Protein AF-A0A7Y3GBX3-F1 (afdb_monomer_lite)

pLDDT: mean 90.62, std 5.35, range [63.09, 97.25]

Radius of gyration: 18.31 Å; chains: 1; bounding box: 42×23×51 Å

Secondary structure (DSSP, 8-state):
-HHHHHHHHHHHHHHHHHHHHHHHHHHHHHHHHHHHHHH-HHHHHHTT-----SS--HHHHHHHHHHHTTGGGG-S-HHHHHHHHHHHHHHHHHHHHHHHHHHHHHHHHHHHHH-

Structure (mmCIF, N/CA/C/O backbone):
data_AF-A0A7Y3GBX3-F1
#
_entry.id   AF-A0A7Y3GBX3-F1
#
loop_
_atom_site.group_PDB
_atom_site.id
_atom_site.type_symbol
_atom_site.label_atom_id
_atom_site.label_alt_id
_atom_site.label_comp_id
_atom_site.label_asym_id
_atom_site.label_entity_id
_atom_site.label_seq_id
_atom_site.pdbx_PDB_ins_code
_atom_site.Cartn_x
_atom_site.Cartn_y
_atom_site.Cartn_z
_atom_site.occupancy
_atom_site.B_iso_or_equiv
_atom_site.auth_seq_id
_atom_site.auth_comp_id
_atom_site.auth_asym_id
_atom_site.auth_atom_id
_atom_site.pdbx_PDB_model_num
ATOM 1 N N . MET A 1 1 ? 23.553 -0.080 -30.203 1.00 63.09 1 MET A N 1
ATOM 2 C CA . MET A 1 1 ? 23.327 1.362 -29.953 1.00 63.09 1 MET A CA 1
ATOM 3 C C . MET A 1 1 ? 21.857 1.784 -29.966 1.00 63.09 1 MET A C 1
ATOM 5 O O . MET A 1 1 ? 21.395 2.200 -28.916 1.00 63.09 1 MET A O 1
ATOM 9 N N . GLU A 1 2 ? 21.081 1.719 -31.060 1.00 78.56 2 GLU A N 1
ATOM 10 C CA . GLU A 1 2 ? 19.681 2.225 -31.026 1.00 78.56 2 GLU A CA 1
ATOM 11 C C . GLU A 1 2 ? 18.761 1.436 -30.073 1.00 78.56 2 GLU A C 1
ATOM 13 O O . GLU A 1 2 ? 18.024 2.031 -29.287 1.00 78.56 2 GLU A O 1
ATOM 18 N N . ALA A 1 3 ? 18.860 0.102 -30.072 1.00 78.69 3 ALA A N 1
ATOM 19 C CA . ALA A 1 3 ? 18.052 -0.760 -29.204 1.00 78.69 3 ALA A CA 1
ATOM 20 C C . ALA A 1 3 ? 18.372 -0.583 -27.706 1.00 78.69 3 ALA A C 1
ATOM 22 O O . ALA A 1 3 ? 17.469 -0.570 -26.872 1.00 78.69 3 ALA A O 1
ATOM 23 N N . GLU A 1 4 ? 19.646 -0.392 -27.357 1.00 81.06 4 GLU A N 1
ATOM 24 C CA . GLU A 1 4 ? 20.087 -0.179 -25.970 1.00 81.06 4 GLU A CA 1
ATOM 25 C C . GLU A 1 4 ? 19.558 1.148 -25.415 1.00 81.06 4 GLU A C 1
ATOM 27 O O . GLU A 1 4 ? 19.034 1.183 -24.302 1.00 81.06 4 GLU A O 1
ATOM 32 N N . HIS A 1 5 ? 19.617 2.228 -26.205 1.00 83.81 5 HIS A N 1
ATOM 33 C CA . HIS A 1 5 ? 19.048 3.520 -25.812 1.00 83.81 5 HIS A CA 1
ATOM 34 C C . HIS A 1 5 ? 17.524 3.450 -25.653 1.00 83.81 5 HIS A C 1
ATOM 36 O O . HIS A 1 5 ? 16.983 4.025 -24.708 1.00 83.81 5 HIS A O 1
ATOM 42 N N . ALA A 1 6 ? 16.830 2.719 -26.530 1.00 85.12 6 ALA A N 1
ATOM 43 C CA . ALA A 1 6 ? 15.386 2.525 -26.426 1.00 85.12 6 ALA A CA 1
ATOM 44 C C . ALA A 1 6 ? 14.995 1.761 -25.148 1.00 85.12 6 ALA A C 1
ATOM 46 O O . ALA A 1 6 ? 14.063 2.164 -24.449 1.00 85.12 6 ALA A O 1
ATOM 47 N N . ILE A 1 7 ? 15.731 0.702 -24.795 1.00 85.06 7 ILE A N 1
ATOM 48 C CA . ILE A 1 7 ? 15.493 -0.063 -23.561 1.00 85.06 7 ILE A CA 1
ATOM 49 C C . ILE A 1 7 ? 15.821 0.772 -22.325 1.00 85.06 7 ILE A C 1
ATOM 51 O O . ILE A 1 7 ? 15.047 0.760 -21.368 1.00 85.06 7 ILE A O 1
ATOM 55 N N . ALA A 1 8 ? 16.913 1.538 -22.343 1.00 84.62 8 ALA A N 1
ATOM 56 C CA . ALA A 1 8 ? 17.260 2.438 -21.248 1.00 84.62 8 ALA A CA 1
ATOM 57 C C . ALA A 1 8 ? 16.175 3.509 -21.028 1.00 84.62 8 ALA A C 1
ATOM 59 O O . ALA A 1 8 ? 15.759 3.746 -19.892 1.00 84.62 8 ALA A O 1
ATOM 60 N N . ALA A 1 9 ? 15.658 4.107 -22.107 1.00 88.81 9 ALA A N 1
ATOM 61 C CA . ALA A 1 9 ? 14.567 5.077 -22.041 1.00 88.81 9 ALA A CA 1
ATOM 62 C C . ALA A 1 9 ? 13.261 4.449 -21.522 1.00 88.81 9 ALA A C 1
ATOM 64 O O . ALA A 1 9 ? 12.599 5.026 -20.657 1.00 88.81 9 ALA A O 1
ATOM 65 N N . ALA A 1 10 ? 12.912 3.247 -21.995 1.00 87.50 10 ALA A N 1
ATOM 66 C CA . ALA A 1 10 ? 11.750 2.505 -21.511 1.00 87.50 10 ALA A CA 1
ATOM 67 C C . ALA A 1 10 ? 11.884 2.138 -20.023 1.00 87.50 10 ALA A C 1
ATOM 69 O O . ALA A 1 10 ? 10.924 2.279 -19.263 1.00 87.50 10 ALA A O 1
ATOM 70 N N . GLY A 1 11 ? 13.081 1.733 -19.591 1.00 87.56 11 GLY A N 1
ATOM 71 C CA . GLY A 1 11 ? 13.399 1.464 -18.192 1.00 87.56 11 GLY A CA 1
ATOM 72 C C . GLY A 1 11 ? 13.221 2.706 -17.323 1.00 87.56 11 GLY A C 1
ATOM 73 O O . GLY A 1 11 ? 12.530 2.655 -16.306 1.00 87.56 11 GLY A O 1
ATOM 74 N N . LEU A 1 12 ? 13.763 3.850 -17.751 1.00 90.81 12 LEU A N 1
ATOM 75 C CA . LEU A 1 12 ? 13.607 5.116 -17.035 1.00 90.81 12 LEU A CA 1
ATOM 76 C C . LEU A 1 12 ? 12.133 5.524 -16.910 1.00 90.81 12 LEU A C 1
ATOM 78 O O . LEU A 1 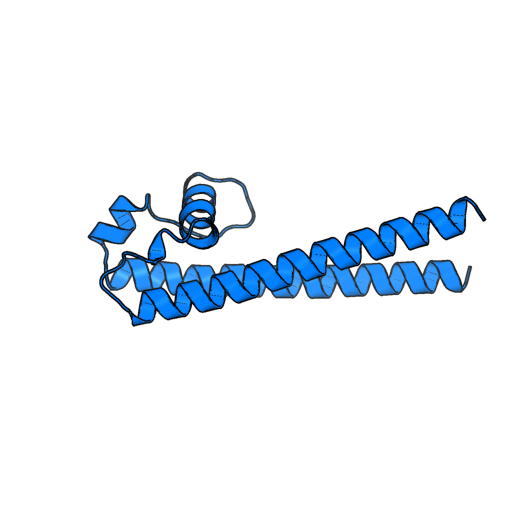12 ? 11.679 5.854 -15.814 1.00 90.81 12 LEU A O 1
ATOM 82 N N . ALA A 1 13 ? 11.369 5.459 -18.005 1.00 89.31 13 ALA A N 1
ATOM 83 C CA . ALA A 1 13 ? 9.941 5.771 -17.991 1.00 89.31 13 ALA A CA 1
ATOM 84 C C . ALA A 1 13 ? 9.174 4.862 -17.017 1.00 89.31 13 ALA A C 1
ATOM 86 O O . ALA A 1 13 ? 8.345 5.335 -16.237 1.00 89.31 13 ALA A O 1
ATOM 87 N N . PHE A 1 14 ? 9.496 3.568 -17.006 1.00 90.25 14 PHE A N 1
ATOM 88 C CA . PHE A 1 14 ? 8.918 2.607 -16.076 1.00 90.25 14 PHE A CA 1
ATOM 89 C C . PHE A 1 14 ? 9.226 2.947 -14.610 1.00 90.25 14 PHE A C 1
ATOM 91 O O . PHE A 1 14 ? 8.309 2.955 -13.786 1.00 90.25 14 PHE A O 1
ATOM 98 N N . PHE A 1 15 ? 10.475 3.294 -14.280 1.00 88.94 15 PHE A N 1
ATOM 99 C CA . PHE A 1 15 ? 10.850 3.717 -12.926 1.00 88.94 15 PHE A CA 1
ATOM 100 C C . PHE A 1 15 ? 10.106 4.979 -12.483 1.00 88.94 15 PHE A C 1
ATOM 102 O O . PHE A 1 15 ? 9.620 5.035 -11.352 1.00 88.94 15 PHE A O 1
ATOM 109 N N . VAL A 1 16 ? 9.972 5.972 -13.367 1.00 92.69 16 VAL A N 1
ATOM 110 C CA . VAL A 1 16 ? 9.241 7.214 -13.071 1.00 92.69 16 VAL A CA 1
ATOM 111 C C . VAL A 1 16 ? 7.766 6.921 -12.790 1.00 92.69 16 VAL A C 1
ATOM 113 O O . VAL A 1 16 ? 7.236 7.348 -11.762 1.00 92.69 16 VAL A O 1
ATOM 116 N N . ILE A 1 17 ? 7.107 6.147 -13.656 1.00 90.69 17 ILE A N 1
ATOM 117 C CA . ILE A 1 17 ? 5.699 5.766 -13.477 1.00 90.69 17 ILE A CA 1
ATOM 118 C C . ILE A 1 17 ? 5.522 4.962 -12.183 1.00 90.69 17 ILE A C 1
ATOM 120 O O . ILE A 1 17 ? 4.610 5.244 -11.402 1.00 90.69 17 ILE A O 1
ATOM 124 N N . GLY A 1 18 ? 6.411 4.001 -11.921 1.00 89.19 18 GLY A N 1
ATOM 125 C CA . GLY A 1 18 ? 6.405 3.202 -10.697 1.00 89.19 18 GLY A CA 1
ATOM 126 C C . GLY A 1 18 ? 6.558 4.054 -9.436 1.00 89.19 18 GLY A C 1
ATOM 127 O O . GLY A 1 18 ? 5.800 3.885 -8.480 1.00 89.19 18 GLY A O 1
ATOM 128 N N . GLY A 1 19 ? 7.477 5.021 -9.452 1.00 90.50 19 GLY A N 1
ATOM 129 C CA . GLY A 1 19 ? 7.687 5.962 -8.353 1.00 90.50 19 GLY A CA 1
ATOM 130 C C . GLY A 1 19 ? 6.458 6.829 -8.069 1.00 90.50 19 GLY A C 1
ATOM 131 O O . GLY A 1 19 ? 6.048 6.954 -6.913 1.00 90.50 19 GLY A O 1
ATOM 132 N N . ILE A 1 20 ? 5.817 7.369 -9.112 1.00 91.94 20 ILE A N 1
ATOM 133 C CA . ILE A 1 20 ? 4.577 8.153 -8.976 1.00 91.94 20 ILE A CA 1
ATOM 134 C C . ILE A 1 20 ? 3.464 7.294 -8.370 1.00 91.94 20 ILE A C 1
ATOM 136 O O . ILE A 1 20 ? 2.785 7.726 -7.437 1.00 91.94 20 ILE A O 1
ATOM 140 N N . GLN A 1 21 ? 3.281 6.068 -8.863 1.00 89.88 21 GLN A N 1
ATOM 141 C CA . GLN A 1 21 ? 2.247 5.174 -8.343 1.00 89.88 21 GLN A CA 1
ATOM 142 C C . GLN A 1 21 ? 2.479 4.799 -6.878 1.00 89.88 21 GLN A C 1
ATOM 144 O O . GLN A 1 21 ? 1.527 4.805 -6.095 1.00 89.88 21 GLN A O 1
ATOM 149 N N . LEU A 1 22 ? 3.732 4.550 -6.488 1.00 88.94 22 LEU A N 1
ATOM 150 C CA . LEU A 1 22 ? 4.091 4.299 -5.095 1.00 88.94 22 LEU A CA 1
ATOM 151 C C . LEU A 1 22 ? 3.782 5.514 -4.210 1.00 88.94 22 LEU A C 1
ATOM 153 O O . LEU A 1 22 ? 3.188 5.361 -3.143 1.00 88.94 22 LEU A O 1
ATOM 157 N N . ALA A 1 23 ? 4.130 6.722 -4.663 1.00 91.25 23 ALA A N 1
ATOM 158 C CA . ALA A 1 23 ? 3.858 7.954 -3.926 1.00 91.25 23 ALA A CA 1
ATOM 159 C C . ALA A 1 23 ? 2.352 8.197 -3.736 1.00 91.25 23 ALA A C 1
ATOM 161 O O . ALA A 1 23 ? 1.907 8.546 -2.639 1.00 91.25 23 ALA A O 1
ATOM 162 N N . LEU A 1 24 ? 1.551 7.956 -4.779 1.00 92.06 24 LEU A N 1
ATOM 163 C CA . LEU A 1 24 ? 0.092 8.025 -4.698 1.00 92.06 24 LEU A CA 1
ATOM 164 C C . LEU A 1 24 ? -0.474 6.975 -3.735 1.00 92.06 24 LEU A C 1
ATOM 166 O O . LEU A 1 24 ? -1.372 7.301 -2.957 1.00 92.06 24 LEU A O 1
ATOM 170 N N . SER A 1 25 ? 0.074 5.754 -3.729 1.00 90.94 25 SER A N 1
ATOM 171 C CA . SER A 1 25 ? -0.353 4.708 -2.793 1.00 90.94 25 SER A CA 1
ATOM 172 C C . SER A 1 25 ? -0.067 5.091 -1.344 1.00 90.94 25 SER A C 1
ATOM 174 O O . SER A 1 25 ? -0.955 5.014 -0.499 1.00 90.94 25 SER A O 1
ATOM 176 N N . VAL A 1 26 ? 1.138 5.595 -1.053 1.00 92.62 26 VAL A N 1
ATOM 177 C CA . VAL A 1 26 ? 1.512 6.064 0.293 1.00 92.62 26 VAL A CA 1
ATOM 178 C C . VAL A 1 26 ? 0.614 7.214 0.741 1.00 92.62 26 VAL A C 1
ATOM 180 O O . VAL A 1 26 ? 0.140 7.217 1.878 1.00 92.62 26 VAL A O 1
ATOM 183 N N . ARG A 1 27 ? 0.334 8.175 -0.147 1.00 94.25 27 ARG A N 1
ATOM 184 C CA . ARG A 1 27 ? -0.574 9.286 0.153 1.00 94.25 27 ARG A CA 1
ATOM 185 C C . ARG A 1 27 ? -1.982 8.782 0.471 1.00 94.25 27 ARG A C 1
ATOM 187 O O . ARG A 1 27 ? -2.535 9.164 1.502 1.00 94.25 27 ARG A O 1
ATOM 194 N N . ARG A 1 28 ? -2.537 7.896 -0.363 1.00 94.62 28 ARG A N 1
ATOM 195 C CA . ARG A 1 28 ? -3.883 7.341 -0.165 1.00 94.62 28 ARG A CA 1
ATOM 196 C C . ARG A 1 28 ? -3.971 6.486 1.098 1.00 94.62 28 ARG A C 1
ATOM 198 O O . ARG A 1 28 ? -4.916 6.634 1.867 1.00 94.62 28 ARG A O 1
ATOM 205 N N . GLY A 1 29 ? -2.967 5.652 1.352 1.00 95.00 29 GLY A N 1
ATOM 206 C CA . GLY A 1 29 ? -2.845 4.900 2.598 1.00 95.00 29 GLY A CA 1
ATOM 207 C C . GLY A 1 29 ? -2.793 5.822 3.816 1.00 95.00 29 GLY A C 1
ATOM 208 O O . GLY A 1 29 ? -3.424 5.542 4.828 1.00 95.00 29 GLY A O 1
ATOM 209 N N . GLY A 1 30 ? -2.102 6.962 3.712 1.00 95.94 30 GLY A N 1
ATOM 210 C CA . GLY A 1 30 ? -1.997 7.940 4.793 1.00 95.94 30 GLY A CA 1
ATOM 211 C C . GLY A 1 30 ? -3.330 8.621 5.099 1.00 95.94 30 GLY A C 1
ATOM 212 O O . GLY A 1 30 ? -3.666 8.814 6.266 1.00 95.94 30 GLY A O 1
ATOM 213 N N . GLU A 1 31 ? -4.104 8.949 4.062 1.00 96.62 31 GLU A N 1
ATOM 214 C CA . GLU A 1 31 ? -5.474 9.457 4.199 1.00 96.62 31 GLU A CA 1
ATOM 215 C C . GLU A 1 31 ? -6.382 8.431 4.891 1.00 96.62 31 GLU A C 1
ATOM 217 O O . GLU A 1 31 ? -7.079 8.782 5.842 1.00 96.62 31 GLU A O 1
ATOM 222 N N . LEU A 1 32 ? -6.321 7.158 4.487 1.00 96.56 32 LEU A N 1
ATOM 223 C CA . LEU A 1 32 ? -7.131 6.097 5.092 1.00 96.56 32 LEU A CA 1
ATOM 224 C C . LEU A 1 32 ? -6.724 5.780 6.532 1.00 96.56 32 LEU A C 1
ATOM 226 O O . LEU A 1 32 ? -7.596 5.602 7.375 1.00 96.56 32 LEU A O 1
ATOM 230 N N . CYS A 1 33 ? -5.430 5.788 6.854 1.00 96.50 33 CYS A N 1
ATOM 231 C CA . CYS A 1 33 ? -4.961 5.678 8.236 1.00 96.50 33 CYS A CA 1
ATOM 232 C C . CYS A 1 33 ? -5.462 6.837 9.104 1.00 96.50 33 CYS A C 1
ATOM 234 O O . CYS A 1 33 ? -5.834 6.614 10.251 1.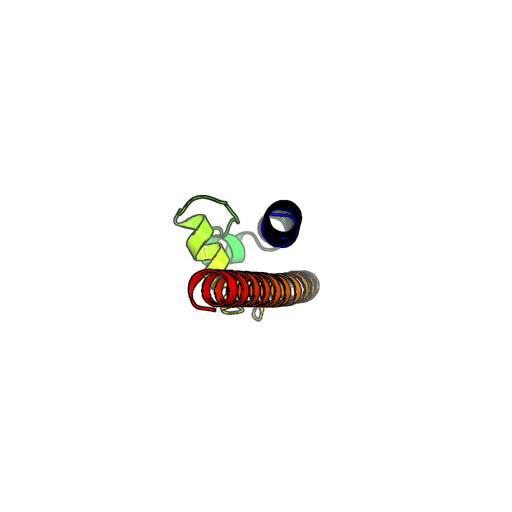00 96.50 33 CYS A O 1
ATOM 236 N N . ARG A 1 34 ? -5.521 8.061 8.564 1.00 97.00 34 ARG A N 1
ATOM 237 C CA . ARG A 1 34 ? -6.084 9.216 9.279 1.00 97.00 34 ARG A CA 1
ATOM 238 C C . ARG A 1 34 ? -7.589 9.061 9.500 1.00 97.00 34 ARG A C 1
ATOM 240 O O . ARG A 1 34 ? -8.071 9.349 10.587 1.00 97.00 34 ARG A O 1
ATOM 247 N N . MET A 1 35 ? -8.328 8.588 8.496 1.00 96.56 35 MET A N 1
ATOM 248 C CA . MET A 1 35 ? -9.753 8.279 8.661 1.00 96.56 35 MET A CA 1
ATOM 249 C C . MET A 1 35 ? -9.972 7.164 9.689 1.00 96.56 35 MET A C 1
ATOM 251 O O . MET A 1 35 ? -10.884 7.259 10.502 1.00 96.56 35 MET A O 1
ATOM 255 N N . PHE A 1 36 ? -9.128 6.129 9.676 1.00 96.94 36 PHE A N 1
ATOM 256 C CA . PHE A 1 36 ? -9.178 5.030 10.636 1.00 96.94 36 PHE A CA 1
ATOM 257 C C . PHE A 1 36 ? -8.934 5.526 12.068 1.00 96.94 36 PHE A C 1
ATOM 259 O O . PHE A 1 36 ? -9.738 5.245 12.951 1.00 96.94 36 PHE A O 1
ATOM 266 N N . GLU A 1 37 ? -7.902 6.347 12.268 1.00 97.25 37 GLU A N 1
ATOM 267 C CA . GLU A 1 37 ? -7.598 7.013 13.540 1.00 97.25 37 GLU A CA 1
ATOM 268 C C . GLU A 1 37 ? -8.767 7.875 14.046 1.00 97.25 37 GLU A C 1
ATOM 270 O O . GLU A 1 37 ? -9.077 7.853 15.231 1.00 97.25 37 GLU A O 1
ATOM 275 N N . GLN A 1 38 ? -9.447 8.601 13.153 1.00 96.81 38 GLN A N 1
ATOM 276 C CA . GLN A 1 38 ? -10.569 9.474 13.515 1.00 96.81 38 GLN A CA 1
ATOM 277 C C . GLN A 1 38 ? -11.860 8.715 13.834 1.00 96.81 38 GLN A C 1
ATOM 279 O O . GLN A 1 38 ? -12.613 9.135 14.709 1.00 96.81 38 GLN A O 1
ATOM 284 N N . ARG A 1 39 ? -12.154 7.637 13.099 1.00 96.06 39 ARG A N 1
ATOM 285 C CA . ARG A 1 39 ? -13.431 6.917 13.215 1.00 96.06 39 ARG A CA 1
ATOM 286 C C . ARG A 1 39 ? -13.401 5.800 14.247 1.00 96.06 39 ARG A C 1
ATOM 288 O O . ARG A 1 39 ? -14.417 5.546 14.881 1.00 96.06 39 ARG A O 1
ATOM 295 N N . LEU A 1 40 ? -12.265 5.118 14.386 1.00 95.81 40 LEU A N 1
ATOM 296 C CA . LEU A 1 40 ? -12.100 3.952 15.253 1.00 95.81 40 LEU A CA 1
ATOM 297 C C . LEU A 1 40 ? -10.773 4.053 16.031 1.00 95.81 40 LEU A C 1
ATOM 299 O O . LEU A 1 40 ? -9.885 3.218 15.833 1.00 95.81 40 LEU A O 1
ATOM 303 N N . PRO A 1 41 ? -10.612 5.068 16.902 1.00 95.94 41 PRO A N 1
ATOM 304 C CA . PRO A 1 41 ? -9.341 5.357 17.571 1.00 95.94 41 PRO A CA 1
ATOM 305 C C . PRO A 1 41 ? -8.804 4.172 18.387 1.00 95.94 41 PRO A C 1
ATOM 307 O O . PRO A 1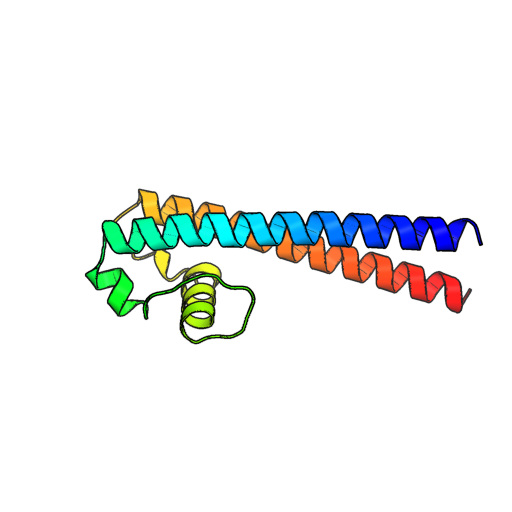 41 ? -7.614 3.867 18.308 1.00 95.94 41 PRO A O 1
ATOM 310 N N . ASP A 1 42 ? -9.675 3.446 19.093 1.00 96.25 42 ASP A N 1
ATOM 311 C CA . ASP A 1 42 ? -9.279 2.289 19.907 1.00 96.25 42 ASP A CA 1
ATOM 312 C C . ASP A 1 42 ? -8.785 1.121 19.044 1.00 96.25 42 ASP A C 1
ATOM 314 O O . ASP A 1 42 ? -7.747 0.519 19.321 1.00 96.25 42 ASP A O 1
ATOM 318 N N . ALA A 1 43 ? -9.483 0.833 17.940 1.00 94.31 43 ALA A N 1
ATOM 319 C CA . ALA A 1 43 ? -9.063 -0.198 16.993 1.00 94.31 43 ALA A CA 1
ATOM 320 C C . ALA A 1 43 ? -7.772 0.199 16.256 1.00 94.31 43 ALA A C 1
ATOM 322 O O . ALA A 1 43 ? -6.943 -0.658 15.952 1.00 94.31 43 ALA A O 1
ATOM 323 N N . TYR A 1 44 ? -7.569 1.493 15.993 1.00 95.31 44 TYR A N 1
ATOM 324 C CA . TYR A 1 44 ? -6.334 2.009 15.407 1.00 95.31 44 TYR A CA 1
ATOM 325 C C . TYR A 1 44 ? -5.137 1.868 16.358 1.00 95.31 44 TYR A C 1
ATOM 327 O O . TYR A 1 44 ? -4.047 1.494 15.917 1.00 95.31 44 TYR A O 1
ATOM 335 N N . ALA A 1 45 ? -5.335 2.108 17.657 1.00 94.62 45 ALA A N 1
ATOM 336 C CA . ALA A 1 45 ? -4.322 1.854 18.678 1.00 94.62 45 ALA A CA 1
ATOM 337 C C . ALA A 1 45 ? -4.016 0.353 18.813 1.00 94.62 45 ALA A C 1
ATOM 339 O O . ALA A 1 45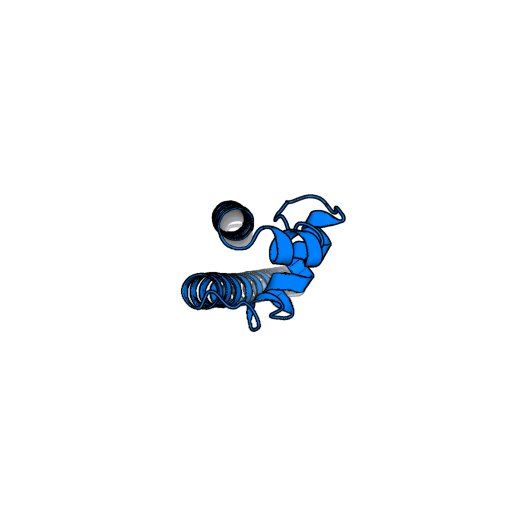 ? -2.848 -0.039 18.801 1.00 94.62 45 ALA A O 1
ATOM 340 N N . ALA A 1 46 ? -5.050 -0.497 18.833 1.00 93.31 46 ALA A N 1
ATOM 341 C CA . ALA A 1 46 ? -4.899 -1.954 18.860 1.00 93.31 46 ALA A CA 1
ATOM 342 C C . ALA A 1 46 ? -4.166 -2.505 17.622 1.00 93.31 46 ALA A C 1
ATOM 344 O O . ALA A 1 46 ? -3.474 -3.516 17.710 1.00 93.31 46 ALA A O 1
ATOM 345 N N . ALA A 1 47 ? -4.268 -1.821 16.480 1.00 91.38 47 ALA A N 1
ATOM 346 C CA . ALA A 1 47 ? -3.539 -2.147 15.256 1.00 91.38 47 ALA A CA 1
ATOM 347 C C . ALA A 1 47 ? -2.073 -1.651 15.239 1.00 91.38 47 ALA A C 1
ATOM 349 O O . ALA A 1 47 ? -1.437 -1.694 14.185 1.00 91.38 47 ALA A O 1
ATOM 350 N N . GLU A 1 48 ? -1.530 -1.173 16.367 1.00 93.94 48 GLU A N 1
ATOM 351 C CA . GLU A 1 48 ? -0.176 -0.603 16.500 1.00 93.94 48 GLU A CA 1
ATOM 352 C C . GLU A 1 48 ? 0.040 0.688 15.681 1.00 93.94 48 GLU A C 1
ATOM 354 O O . GLU A 1 48 ? 1.141 0.981 15.205 1.00 93.94 48 GLU A O 1
ATOM 359 N N . HIS A 1 49 ? -1.013 1.493 15.516 1.00 93.38 49 HIS A N 1
ATOM 360 C CA . HIS A 1 49 ? -0.973 2.780 14.815 1.00 93.38 49 HIS A CA 1
ATOM 361 C C . HIS A 1 49 ? -0.367 2.699 13.397 1.00 93.38 49 HIS A C 1
ATOM 363 O O . HIS A 1 49 ? 0.625 3.397 13.104 1.00 93.38 49 HIS A O 1
ATOM 369 N N . PRO A 1 50 ? -0.944 1.867 12.509 1.00 94.00 50 PRO A N 1
ATOM 370 C CA . PRO A 1 50 ? -0.399 1.603 11.187 1.00 94.00 50 PRO A CA 1
ATOM 371 C C . PRO A 1 50 ? -0.273 2.902 10.390 1.00 94.00 50 PRO A C 1
ATOM 373 O O . PRO A 1 50 ? -1.233 3.661 10.260 1.00 94.00 50 PRO A O 1
ATOM 376 N N . ARG A 1 51 ? 0.906 3.150 9.813 1.00 93.62 51 ARG A N 1
ATOM 377 C CA . ARG A 1 51 ? 1.122 4.248 8.862 1.00 93.62 51 ARG A CA 1
ATOM 378 C C . ARG A 1 51 ? 1.977 3.817 7.679 1.00 93.62 51 ARG A C 1
ATOM 380 O O . ARG A 1 51 ? 3.015 3.196 7.900 1.00 93.62 51 ARG A O 1
ATOM 387 N N . PRO A 1 52 ? 1.620 4.207 6.446 1.00 92.31 52 PRO A N 1
ATOM 388 C CA . PRO A 1 52 ? 2.488 3.970 5.307 1.00 92.31 52 PRO A CA 1
ATOM 389 C C . PRO A 1 52 ? 3.750 4.831 5.402 1.00 92.31 52 PRO A C 1
ATOM 391 O O . PRO A 1 52 ? 3.773 5.890 6.035 1.00 92.31 52 PRO A O 1
ATOM 394 N N . GLY A 1 53 ? 4.806 4.379 4.737 1.00 88.06 53 GLY A N 1
ATOM 395 C CA . GLY A 1 53 ? 6.071 5.094 4.668 1.00 88.06 53 GLY A CA 1
ATOM 396 C C . GLY A 1 53 ? 7.057 4.412 3.729 1.00 88.06 53 GLY A C 1
ATOM 397 O O . GLY A 1 53 ? 6.925 3.227 3.415 1.00 88.06 53 GLY A O 1
ATOM 398 N N . TYR A 1 54 ? 8.057 5.174 3.294 1.00 80.69 54 TYR A N 1
ATOM 399 C CA . TYR A 1 54 ? 9.111 4.685 2.403 1.00 80.69 54 TYR A CA 1
ATOM 400 C C . TYR A 1 54 ? 10.185 3.901 3.166 1.00 80.69 54 TYR A C 1
ATOM 402 O O . TYR A 1 54 ? 10.662 2.874 2.692 1.00 80.69 54 TYR A O 1
ATOM 410 N N . PHE A 1 55 ? 10.514 4.348 4.379 1.00 83.69 55 PHE A N 1
ATOM 411 C CA . PHE A 1 55 ? 11.561 3.761 5.213 1.00 83.69 55 PHE A CA 1
ATOM 412 C C . PHE A 1 55 ? 11.006 2.746 6.208 1.00 83.69 55 PHE A C 1
ATOM 414 O O . PHE A 1 55 ? 9.887 2.887 6.710 1.00 83.69 55 PHE A O 1
ATO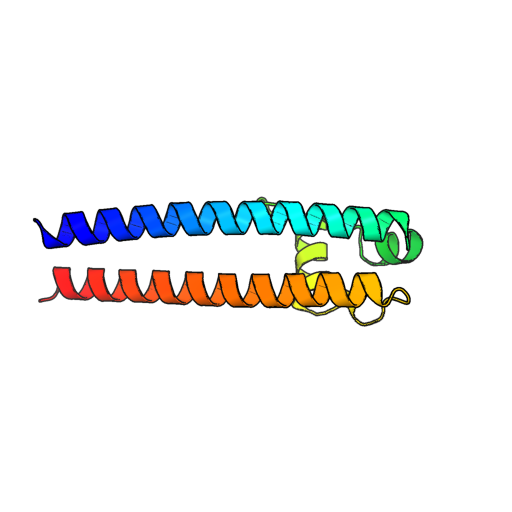M 421 N N . ASN A 1 56 ? 11.810 1.730 6.518 1.00 83.38 56 ASN A N 1
ATOM 422 C CA . ASN A 1 56 ? 11.438 0.692 7.468 1.00 83.38 56 ASN A CA 1
ATOM 423 C C . ASN A 1 56 ? 11.210 1.289 8.870 1.00 83.38 56 ASN A C 1
ATOM 425 O O . ASN A 1 56 ? 12.060 1.996 9.400 1.00 83.38 56 ASN A O 1
ATOM 429 N N . SER A 1 57 ? 10.041 1.029 9.451 1.00 90.56 57 SER A N 1
ATOM 430 C CA . SER A 1 57 ? 9.656 1.475 10.793 1.00 90.56 57 SER A CA 1
ATOM 431 C C . SER A 1 57 ? 8.583 0.543 11.354 1.00 90.56 57 SER A C 1
ATOM 433 O O . SER A 1 57 ? 7.884 -0.125 10.587 1.00 90.56 57 SER A O 1
ATOM 435 N N . GLY A 1 58 ? 8.407 0.524 12.681 1.00 92.38 58 GLY A N 1
ATOM 436 C CA . GLY A 1 58 ? 7.361 -0.281 13.327 1.00 92.38 58 GLY A CA 1
ATOM 437 C C . GLY A 1 58 ? 5.970 0.003 12.752 1.00 92.38 58 GLY A C 1
ATOM 438 O O . GLY A 1 58 ? 5.276 -0.915 12.325 1.00 92.38 58 GLY A O 1
ATOM 439 N N . ARG A 1 59 ? 5.619 1.286 12.594 1.00 93.19 59 ARG A N 1
ATOM 440 C CA . ARG A 1 59 ? 4.318 1.717 12.049 1.00 93.19 59 ARG A CA 1
ATOM 441 C C . ARG A 1 59 ? 4.125 1.336 10.580 1.00 93.19 59 ARG A C 1
ATOM 443 O O . ARG A 1 59 ? 3.014 0.980 10.190 1.00 93.19 59 ARG A O 1
ATOM 450 N N . ARG A 1 60 ? 5.196 1.365 9.774 1.00 93.25 60 ARG A N 1
ATOM 451 C CA . ARG A 1 60 ? 5.175 0.873 8.386 1.00 93.25 60 ARG A CA 1
ATOM 452 C C . ARG A 1 60 ? 4.931 -0.628 8.344 1.00 93.25 60 ARG A C 1
ATOM 454 O O . ARG A 1 60 ? 4.110 -1.083 7.557 1.00 93.25 60 ARG A O 1
ATOM 461 N N . ASN A 1 61 ? 5.612 -1.398 9.184 1.00 92.75 61 ASN A N 1
ATOM 462 C CA . ASN A 1 61 ? 5.425 -2.846 9.219 1.00 92.75 61 ASN A CA 1
ATOM 463 C C . ASN A 1 61 ? 4.022 -3.217 9.714 1.00 92.75 61 ASN A C 1
ATOM 465 O O . ASN A 1 61 ? 3.380 -4.075 9.111 1.00 92.75 61 ASN A O 1
ATOM 469 N N . ALA A 1 62 ? 3.505 -2.514 10.726 1.00 92.81 62 ALA A N 1
ATOM 470 C CA . ALA A 1 62 ? 2.117 -2.633 11.161 1.00 92.81 62 ALA A CA 1
ATOM 471 C C . ALA A 1 62 ? 1.139 -2.330 10.015 1.00 92.81 62 ALA A C 1
ATOM 473 O O . ALA A 1 62 ? 0.232 -3.120 9.769 1.00 92.81 62 ALA A O 1
ATOM 474 N N . TYR A 1 63 ? 1.375 -1.263 9.243 1.00 94.44 63 TYR A N 1
ATOM 475 C CA . TYR A 1 63 ? 0.587 -0.941 8.049 1.00 94.44 63 TYR A CA 1
ATOM 476 C C . TYR A 1 63 ? 0.614 -2.054 7.000 1.00 94.44 63 TYR A C 1
ATOM 478 O O . TYR A 1 63 ? -0.441 -2.476 6.532 1.00 94.44 63 TYR A O 1
ATOM 486 N N . PHE A 1 64 ? 1.795 -2.578 6.661 1.00 90.44 64 PHE A N 1
ATOM 487 C CA . PHE A 1 64 ? 1.909 -3.675 5.699 1.00 90.44 64 PHE A CA 1
ATOM 488 C C . PHE A 1 64 ? 1.166 -4.922 6.166 1.00 90.44 64 PHE A C 1
ATOM 490 O O . PHE A 1 64 ? 0.444 -5.518 5.370 1.00 90.44 64 PHE A O 1
ATOM 497 N N . ARG A 1 65 ? 1.289 -5.303 7.445 1.00 90.75 65 ARG A N 1
ATOM 498 C CA . ARG A 1 65 ? 0.511 -6.418 8.005 1.00 90.75 65 ARG A CA 1
ATOM 499 C C . ARG A 1 65 ? -0.984 -6.128 7.910 1.00 90.75 65 ARG A C 1
ATOM 501 O O . ARG A 1 65 ? -1.724 -6.925 7.346 1.00 90.75 65 ARG A O 1
ATOM 508 N N . PHE A 1 66 ? -1.412 -4.958 8.370 1.00 94.38 66 PHE A N 1
ATOM 509 C CA . PHE A 1 66 ? -2.812 -4.554 8.388 1.00 94.38 66 PHE A CA 1
ATOM 510 C C . PHE A 1 66 ? -3.457 -4.573 6.994 1.00 94.38 66 PHE A C 1
ATOM 512 O O . PHE A 1 66 ? -4.538 -5.134 6.821 1.00 94.38 66 PHE A O 1
ATOM 519 N N . VAL A 1 67 ? -2.787 -4.024 5.979 1.00 93.06 67 VAL A N 1
ATOM 520 C CA . VAL A 1 67 ? -3.315 -3.964 4.609 1.00 93.06 67 VAL A CA 1
ATOM 521 C C . VAL A 1 67 ? -3.120 -5.292 3.872 1.00 93.06 67 VAL A C 1
ATOM 523 O O . VAL A 1 67 ? -4.085 -5.861 3.364 1.00 93.06 67 VAL A O 1
ATOM 526 N N . LEU A 1 68 ? -1.912 -5.860 3.818 1.00 86.75 68 LEU A N 1
ATOM 527 C CA . LEU A 1 68 ? -1.674 -7.067 3.014 1.00 86.75 68 LEU A CA 1
ATOM 528 C C . LEU A 1 68 ? -2.338 -8.315 3.606 1.00 86.75 68 LEU A C 1
ATOM 530 O O . LEU A 1 68 ? -2.930 -9.092 2.845 1.00 86.75 68 LEU A O 1
ATOM 534 N N . GLN A 1 69 ? -2.303 -8.472 4.935 1.00 88.88 69 GLN A N 1
ATOM 535 C CA . GLN A 1 69 ? -2.909 -9.604 5.652 1.00 88.88 69 GLN A CA 1
ATOM 536 C C . GLN A 1 69 ? -4.392 -9.379 5.983 1.00 88.88 69 GLN A C 1
ATOM 538 O O . GLN A 1 69 ? -4.993 -10.196 6.672 1.00 88.88 69 GLN A O 1
ATOM 543 N N . ARG A 1 70 ? -5.009 -8.314 5.449 1.00 92.62 70 ARG A N 1
ATOM 544 C CA . ARG A 1 70 ? -6.444 -8.017 5.602 1.00 92.62 70 ARG A CA 1
ATOM 545 C C . ARG A 1 70 ? -6.882 -7.797 7.057 1.00 92.62 70 ARG A C 1
ATOM 547 O O . ARG A 1 70 ? -8.025 -8.090 7.393 1.00 92.62 70 ARG A O 1
ATOM 554 N N . GLY A 1 71 ? -6.019 -7.228 7.899 1.00 91.31 71 GLY A N 1
ATOM 555 C CA . GLY A 1 71 ? -6.362 -6.840 9.275 1.00 91.31 71 GLY A CA 1
ATOM 556 C C . GLY A 1 71 ? -7.550 -5.872 9.360 1.00 91.31 71 GLY A C 1
ATOM 557 O O . GLY A 1 71 ? -8.267 -5.863 10.353 1.00 91.31 71 GLY A O 1
ATOM 558 N N . TYR A 1 72 ? -7.826 -5.124 8.287 1.00 94.00 72 TYR A N 1
ATOM 559 C CA . TYR A 1 72 ? -9.004 -4.261 8.182 1.00 94.00 72 TYR A CA 1
ATOM 560 C C . TYR A 1 72 ? -10.335 -5.017 8.020 1.00 94.00 72 TYR A C 1
ATOM 562 O O . TYR A 1 72 ? -11.383 -4.416 8.205 1.00 94.00 72 TYR A O 1
ATOM 570 N N . ALA A 1 73 ? -10.346 -6.305 7.655 1.00 93.75 73 ALA A N 1
ATOM 571 C CA . ALA A 1 73 ? -11.583 -7.013 7.296 1.00 93.75 73 ALA A CA 1
ATOM 572 C C . ALA A 1 73 ? -12.561 -7.203 8.469 1.00 93.75 73 ALA A C 1
ATOM 574 O O . ALA A 1 73 ? -13.745 -7.416 8.236 1.00 93.75 73 ALA A O 1
ATOM 575 N N . GLY A 1 74 ? -12.065 -7.138 9.708 1.00 91.44 74 GLY A N 1
ATOM 576 C CA . GLY A 1 74 ? -12.874 -7.229 10.924 1.00 91.44 74 GLY A CA 1
ATOM 577 C C . GLY A 1 74 ? -13.282 -5.879 11.514 1.00 91.44 74 GLY A C 1
ATOM 578 O O . GLY A 1 74 ? -13.807 -5.853 12.624 1.00 91.44 74 GLY A O 1
ATOM 579 N N . LEU A 1 75 ? -13.009 -4.756 10.836 1.00 94.19 75 LEU A N 1
ATOM 580 C CA . LEU A 1 75 ? -13.419 -3.452 11.351 1.00 94.19 75 LEU A CA 1
ATOM 581 C C . LEU A 1 75 ? -14.951 -3.311 11.334 1.00 94.19 75 LEU A C 1
ATOM 583 O O . LEU A 1 75 ? -15.592 -3.727 10.369 1.00 94.19 75 LEU A O 1
ATOM 587 N N . PRO A 1 76 ? -15.538 -2.648 12.343 1.00 93.44 76 PRO A N 1
ATOM 588 C CA . PRO A 1 76 ? -16.975 -2.383 12.393 1.00 93.44 76 PRO A CA 1
ATOM 589 C C . PRO A 1 76 ? -17.448 -1.301 11.402 1.00 93.44 76 PRO A C 1
ATOM 591 O O . PRO A 1 76 ? -18.651 -1.142 11.225 1.00 93.44 76 PRO A O 1
ATOM 594 N N . ASP A 1 77 ? -16.539 -0.552 10.760 1.00 94.56 77 ASP A N 1
ATOM 595 C CA . ASP A 1 77 ? -16.877 0.458 9.744 1.00 94.56 77 ASP A CA 1
ATOM 596 C C . ASP A 1 77 ? -16.734 -0.127 8.323 1.00 94.56 77 ASP A C 1
ATOM 598 O O . ASP A 1 77 ? -15.612 -0.186 7.802 1.00 94.56 77 ASP A O 1
ATOM 602 N N . PRO A 1 78 ? -17.841 -0.520 7.659 1.00 94.56 78 PRO A N 1
ATOM 603 C CA . PRO A 1 78 ? -17.793 -1.153 6.342 1.00 94.56 78 PRO A CA 1
ATOM 604 C C . PRO A 1 78 ? -17.218 -0.235 5.255 1.00 94.56 78 PRO A C 1
ATOM 606 O O . PRO A 1 78 ? -16.579 -0.718 4.323 1.00 94.56 78 PRO A O 1
ATOM 609 N N . LEU A 1 79 ? -17.363 1.090 5.385 1.00 95.56 79 LEU A N 1
ATOM 610 C CA . LEU A 1 79 ? -16.789 2.030 4.419 1.00 95.56 79 LEU A CA 1
ATOM 611 C C . LEU A 1 79 ? -15.260 2.010 4.484 1.00 95.56 79 LEU A C 1
ATOM 613 O O . LEU A 1 79 ? -14.599 2.008 3.445 1.00 95.56 79 LEU A O 1
ATOM 617 N N . LEU A 1 80 ? -14.690 1.968 5.694 1.00 95.00 80 LEU A N 1
ATOM 618 C CA . LEU A 1 80 ? -13.244 1.813 5.868 1.00 95.00 80 LEU A CA 1
ATOM 619 C C . LEU A 1 80 ? -12.762 0.462 5.333 1.00 95.00 80 LEU A C 1
ATOM 621 O O . LEU A 1 80 ? -11.737 0.422 4.651 1.00 95.00 80 LEU A O 1
ATOM 625 N N . VAL A 1 81 ? -13.504 -0.623 5.587 1.00 96.75 81 VAL A N 1
ATOM 626 C CA . VAL A 1 81 ? -13.184 -1.956 5.044 1.00 96.75 81 VAL A CA 1
ATOM 627 C C . VAL A 1 81 ? -13.093 -1.920 3.519 1.00 96.75 81 VAL A C 1
ATOM 629 O O . VAL A 1 81 ? -12.097 -2.380 2.954 1.00 96.75 81 VAL A O 1
ATOM 632 N N . ASP A 1 82 ? -14.086 -1.334 2.853 1.00 96.88 82 ASP A N 1
ATOM 633 C CA . ASP A 1 82 ? -14.147 -1.263 1.393 1.00 96.88 82 ASP A CA 1
ATOM 634 C C . ASP A 1 82 ? -13.057 -0.371 0.790 1.00 96.88 82 ASP A C 1
ATOM 636 O O . ASP A 1 82 ? -12.505 -0.673 -0.273 1.00 96.88 82 ASP A O 1
ATOM 640 N N . GLU A 1 83 ? -12.729 0.745 1.440 1.00 96.31 83 GLU A N 1
ATOM 641 C CA . GLU A 1 83 ? -11.640 1.623 1.007 1.00 96.31 83 GLU A CA 1
ATOM 642 C C . GLU A 1 83 ? -10.270 0.943 1.146 1.00 96.31 83 GLU A C 1
ATOM 644 O O . GLU A 1 83 ? -9.483 0.946 0.194 1.00 96.31 83 GLU A O 1
ATOM 649 N N . PHE A 1 84 ? -9.993 0.282 2.276 1.00 96.75 84 PHE A N 1
ATOM 650 C CA . PHE A 1 84 ? -8.758 -0.490 2.441 1.00 96.75 84 PHE A CA 1
ATOM 651 C C . PHE A 1 84 ? -8.695 -1.688 1.486 1.00 96.75 84 PHE A C 1
ATOM 653 O O . PHE A 1 84 ? -7.631 -1.980 0.936 1.00 96.75 84 PHE A O 1
ATOM 660 N N . ALA A 1 85 ? -9.822 -2.354 1.215 1.00 96.25 85 ALA A N 1
ATOM 661 C CA . ALA A 1 85 ? -9.885 -3.434 0.235 1.00 96.25 85 ALA A CA 1
ATOM 662 C C . ALA A 1 85 ? -9.554 -2.952 -1.184 1.00 96.25 85 ALA A C 1
ATOM 664 O O . ALA A 1 85 ? -8.796 -3.614 -1.904 1.00 96.25 85 ALA A O 1
ATOM 665 N N . ARG A 1 86 ? -10.081 -1.787 -1.581 1.00 95.44 86 ARG A N 1
ATOM 666 C CA . ARG A 1 86 ? -9.758 -1.149 -2.865 1.00 95.44 86 ARG A CA 1
ATOM 667 C C . ARG A 1 86 ? -8.290 -0.749 -2.942 1.00 95.44 86 ARG A C 1
ATOM 669 O O . ARG A 1 86 ? -7.652 -1.047 -3.955 1.00 95.44 86 ARG A O 1
ATOM 676 N N . LEU A 1 87 ? -7.743 -0.162 -1.876 1.00 94.50 87 LEU A N 1
ATOM 677 C CA . LEU A 1 87 ? -6.322 0.170 -1.804 1.00 94.50 87 LEU A CA 1
ATOM 678 C C . LEU A 1 87 ? -5.454 -1.080 -1.972 1.00 94.50 87 LEU A C 1
ATOM 680 O O . LEU A 1 87 ? -4.625 -1.120 -2.875 1.00 94.50 87 LEU A O 1
ATOM 684 N N . ARG A 1 88 ? -5.704 -2.136 -1.189 1.00 94.56 88 ARG A N 1
ATOM 685 C CA . ARG A 1 88 ? -4.966 -3.406 -1.272 1.00 94.56 88 ARG A CA 1
ATOM 686 C C . ARG A 1 88 ? -5.013 -4.000 -2.679 1.00 94.56 88 ARG A C 1
ATOM 688 O O . ARG A 1 88 ? -4.001 -4.472 -3.189 1.00 94.56 88 ARG A O 1
ATOM 695 N N . LYS A 1 89 ? -6.185 -3.997 -3.326 1.00 94.06 89 LYS A N 1
ATOM 696 C CA . LYS A 1 89 ? -6.335 -4.497 -4.703 1.00 94.06 89 LYS A CA 1
ATOM 697 C C . LYS A 1 89 ? -5.491 -3.683 -5.688 1.00 94.06 89 LYS A C 1
ATOM 699 O O . LYS A 1 89 ? -4.895 -4.269 -6.591 1.00 94.06 89 LYS A O 1
ATOM 704 N N . SER A 1 90 ? -5.436 -2.363 -5.511 1.00 91.56 90 SER A N 1
ATOM 705 C CA . SER A 1 90 ? -4.558 -1.489 -6.289 1.00 91.56 90 SER A CA 1
ATOM 706 C C . SER A 1 90 ? -3.085 -1.806 -6.024 1.00 91.56 90 SER A C 1
ATOM 708 O O . SER A 1 90 ? -2.359 -2.081 -6.972 1.00 91.56 90 SER A O 1
ATOM 710 N N . GLU A 1 91 ? -2.656 -1.868 -4.762 1.00 90.19 91 GLU A N 1
ATOM 711 C CA . GLU A 1 91 ? -1.267 -2.158 -4.373 1.00 90.19 91 GLU A CA 1
ATOM 712 C C . GLU A 1 91 ? -0.780 -3.512 -4.904 1.00 90.19 91 GLU A C 1
ATOM 714 O O . GLU A 1 91 ? 0.316 -3.606 -5.452 1.00 90.19 91 GLU A O 1
ATOM 719 N N . LEU A 1 92 ? -1.604 -4.562 -4.833 1.00 90.94 92 LEU A N 1
ATOM 720 C CA . LEU A 1 92 ? -1.254 -5.874 -5.390 1.00 90.94 92 LEU A CA 1
ATOM 721 C C . LEU A 1 92 ? -1.111 -5.839 -6.915 1.00 90.94 92 LEU A C 1
ATOM 723 O O . LEU A 1 92 ? -0.208 -6.470 -7.470 1.00 90.94 92 LEU A O 1
ATOM 727 N N . ARG A 1 93 ? -1.978 -5.087 -7.604 1.00 90.44 93 ARG A N 1
ATOM 728 C CA . ARG A 1 93 ? -1.870 -4.896 -9.055 1.00 90.44 93 ARG A CA 1
ATOM 729 C C . ARG A 1 93 ? -0.590 -4.141 -9.411 1.00 90.44 93 ARG A C 1
ATOM 731 O O . ARG A 1 93 ? 0.096 -4.540 -10.345 1.00 90.44 93 ARG A O 1
ATOM 738 N N . GLN A 1 94 ? -0.258 -3.096 -8.655 1.00 88.88 94 GLN A N 1
ATOM 739 C CA . GLN A 1 94 ? 0.971 -2.322 -8.831 1.00 88.88 94 GLN A CA 1
ATOM 740 C C . GLN A 1 94 ? 2.211 -3.184 -8.605 1.00 88.88 94 GLN A C 1
ATOM 742 O O . GLN A 1 94 ? 3.113 -3.177 -9.432 1.00 88.88 94 GLN A O 1
ATOM 747 N N . LEU A 1 95 ? 2.233 -3.983 -7.537 1.00 87.69 95 LEU A N 1
ATOM 748 C CA . LEU A 1 95 ? 3.331 -4.904 -7.253 1.00 87.69 95 LEU A CA 1
ATOM 749 C C . LEU A 1 95 ? 3.514 -5.920 -8.389 1.00 87.69 95 LEU A C 1
ATOM 751 O O . LEU A 1 95 ? 4.634 -6.157 -8.829 1.00 87.69 95 LEU A O 1
ATOM 755 N N . THR A 1 96 ? 2.412 -6.466 -8.910 1.00 89.44 96 THR A N 1
ATOM 756 C CA . THR A 1 96 ? 2.441 -7.394 -10.051 1.00 89.44 96 THR A CA 1
ATOM 757 C C . THR A 1 96 ? 2.991 -6.715 -11.308 1.00 89.44 96 THR A C 1
ATOM 759 O O . THR A 1 96 ? 3.841 -7.283 -11.988 1.00 89.44 96 THR A O 1
ATOM 762 N N . PHE A 1 97 ? 2.551 -5.486 -11.597 1.00 89.00 97 PHE A N 1
ATOM 763 C CA . PHE A 1 97 ? 3.059 -4.692 -12.718 1.00 89.00 97 PHE A CA 1
ATOM 764 C C . PHE A 1 97 ? 4.558 -4.400 -12.575 1.00 89.00 97 PHE A C 1
ATOM 766 O O . PHE A 1 97 ? 5.308 -4.568 -13.534 1.00 89.00 97 PHE A O 1
ATOM 773 N N . LEU A 1 98 ? 5.002 -4.018 -11.374 1.00 88.12 98 LEU A N 1
ATOM 774 C CA . LEU A 1 98 ? 6.405 -3.734 -11.101 1.00 88.12 98 LEU A CA 1
ATOM 775 C C . LEU A 1 98 ? 7.275 -4.981 -11.291 1.00 88.12 98 LEU A C 1
ATOM 777 O O . LEU A 1 98 ? 8.263 -4.938 -12.016 1.00 88.12 98 LEU A O 1
ATOM 781 N N . LEU A 1 99 ? 6.880 -6.111 -10.701 1.00 88.94 99 LEU A N 1
ATOM 782 C CA . LEU A 1 99 ? 7.595 -7.381 -10.852 1.00 88.94 99 LEU A CA 1
ATOM 783 C C . LEU A 1 99 ? 7.646 -7.840 -12.315 1.00 88.94 99 LEU A C 1
ATOM 785 O O . LEU A 1 99 ? 8.704 -8.254 -12.784 1.00 88.94 99 LEU A O 1
ATOM 789 N N . GLY A 1 100 ? 6.533 -7.722 -13.045 1.00 90.44 100 GLY A N 1
ATOM 790 C CA . GLY A 1 100 ? 6.471 -8.057 -14.468 1.00 90.44 100 GLY A CA 1
ATOM 791 C C . GLY A 1 100 ? 7.391 -7.184 -15.320 1.00 90.44 100 GLY A C 1
ATOM 792 O O . GLY A 1 100 ? 8.121 -7.702 -16.161 1.00 90.44 100 GLY A O 1
ATOM 793 N N . GLY A 1 101 ? 7.414 -5.872 -15.068 1.00 88.44 101 GLY A N 1
ATOM 794 C CA . GLY A 1 101 ? 8.326 -4.961 -15.755 1.00 88.44 101 GLY A CA 1
ATOM 795 C C . GLY A 1 101 ? 9.792 -5.262 -15.444 1.00 88.44 101 GLY A C 1
ATOM 796 O O . GLY A 1 101 ? 10.587 -5.388 -16.370 1.00 88.44 101 GLY A O 1
ATOM 797 N N . PHE A 1 102 ? 10.153 -5.473 -14.172 1.00 88.31 102 PHE A N 1
ATOM 798 C CA . PHE A 1 102 ? 11.522 -5.854 -13.801 1.00 88.31 102 PHE A CA 1
ATOM 799 C C . PHE A 1 102 ? 11.968 -7.160 -14.467 1.00 88.31 102 PHE A C 1
ATOM 801 O O . PHE A 1 102 ? 13.085 -7.227 -14.979 1.00 88.31 102 PHE A O 1
ATOM 808 N N . ALA A 1 103 ? 11.097 -8.172 -14.515 1.00 88.50 103 ALA A N 1
ATOM 809 C CA . ALA A 1 103 ? 11.384 -9.421 -15.213 1.00 88.50 103 ALA A CA 1
ATOM 810 C C . ALA A 1 103 ? 11.596 -9.197 -16.721 1.00 88.50 103 ALA A C 1
ATOM 812 O O . ALA A 1 103 ? 12.566 -9.705 -17.280 1.00 88.50 103 ALA A O 1
ATOM 813 N N . ALA A 1 104 ? 10.744 -8.395 -17.369 1.00 87.69 104 ALA A N 1
ATOM 814 C CA . ALA A 1 104 ? 10.866 -8.084 -18.792 1.00 87.69 104 ALA A CA 1
ATOM 815 C C . ALA A 1 104 ? 12.182 -7.358 -19.122 1.00 87.69 104 ALA A C 1
ATOM 817 O O . ALA A 1 104 ? 12.872 -7.744 -20.065 1.00 87.69 104 ALA A O 1
ATOM 818 N N . PHE A 1 105 ? 12.572 -6.360 -18.321 1.00 86.00 105 PHE A N 1
ATOM 819 C CA . PHE A 1 105 ? 13.854 -5.671 -18.496 1.00 86.00 105 PHE A CA 1
ATOM 820 C C . PHE A 1 105 ? 15.049 -6.593 -18.232 1.00 86.00 105 PHE A C 1
ATOM 822 O O . PHE A 1 105 ? 16.027 -6.532 -18.972 1.00 86.00 105 PHE A O 1
ATOM 829 N N . GLY A 1 106 ? 14.963 -7.479 -17.235 1.00 84.75 106 GLY A N 1
ATOM 830 C CA . GLY A 1 106 ? 16.000 -8.478 -16.966 1.00 84.75 106 GLY A CA 1
ATOM 831 C C . GLY A 1 106 ? 16.209 -9.440 -18.139 1.00 84.75 106 GLY A C 1
ATOM 832 O O . GLY A 1 106 ? 17.343 -9.671 -18.550 1.00 84.75 106 GLY A O 1
ATOM 833 N N . VAL A 1 107 ? 15.121 -9.947 -18.729 1.00 88.62 107 VAL A N 1
ATOM 834 C CA . VAL A 1 107 ? 15.181 -10.817 -19.916 1.00 88.62 107 VAL A CA 1
ATOM 835 C C . VAL A 1 107 ? 15.742 -10.069 -21.126 1.00 88.62 107 VAL A C 1
ATOM 837 O O . VAL A 1 107 ? 16.612 -10.600 -21.810 1.00 88.62 107 VAL A O 1
ATOM 840 N N . ALA A 1 108 ? 15.298 -8.834 -21.373 1.00 85.12 108 ALA A N 1
ATOM 841 C CA . ALA A 1 108 ? 15.792 -8.027 -22.489 1.00 85.12 108 ALA A CA 1
ATOM 842 C C . ALA A 1 108 ? 17.293 -7.712 -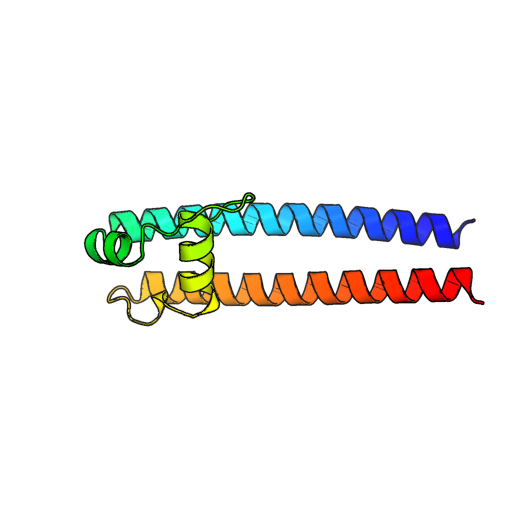22.359 1.00 85.12 108 ALA A C 1
ATOM 844 O O . ALA A 1 108 ? 18.029 -7.779 -23.341 1.00 85.12 108 ALA A O 1
ATOM 845 N N . PHE A 1 109 ? 17.754 -7.420 -21.139 1.00 83.50 109 PHE A N 1
ATOM 846 C CA . PHE A 1 109 ? 19.168 -7.199 -20.846 1.00 83.50 109 PHE A CA 1
ATOM 847 C C . PHE A 1 109 ? 20.009 -8.452 -21.110 1.00 83.50 109 PHE A C 1
ATOM 849 O O . PHE A 1 109 ? 21.029 -8.363 -21.793 1.00 83.50 109 PHE A O 1
ATOM 856 N N . LEU A 1 110 ? 19.574 -9.612 -20.600 1.00 87.25 110 LEU A N 1
ATOM 857 C CA . LEU A 1 110 ? 20.259 -10.888 -20.825 1.00 87.25 110 LEU A CA 1
ATOM 858 C C . LEU A 1 110 ? 20.308 -11.237 -22.315 1.00 87.25 110 LEU A C 1
ATOM 860 O O . LEU A 1 110 ? 21.359 -11.627 -22.808 1.00 87.25 110 LEU A O 1
ATOM 864 N N . TRP A 1 111 ? 19.203 -11.057 -23.041 1.00 85.94 111 TRP A N 1
ATOM 865 C CA . TRP A 1 111 ? 19.169 -11.324 -24.476 1.00 85.94 111 TRP A CA 1
ATOM 866 C C . TRP A 1 111 ? 20.223 -10.498 -25.219 1.00 85.94 111 TRP A C 1
ATOM 868 O O . TRP A 1 111 ? 21.051 -11.083 -25.899 1.00 85.94 111 TRP A O 1
ATOM 878 N N . LEU A 1 112 ? 20.287 -9.182 -24.990 1.00 84.06 112 LEU A N 1
ATOM 879 C CA . LEU A 1 112 ? 21.249 -8.300 -25.663 1.00 84.06 112 LEU A CA 1
ATOM 880 C C . LEU A 1 112 ? 22.732 -8.600 -25.385 1.00 84.06 112 LEU A C 1
ATOM 882 O O . LEU A 1 112 ? 23.572 -8.222 -26.193 1.00 84.06 112 LEU A O 1
ATOM 886 N N . HIS A 1 113 ? 23.068 -9.212 -24.247 1.00 80.25 113 HIS A N 1
ATOM 887 C CA . HIS A 1 113 ? 24.466 -9.463 -23.862 1.00 80.25 113 HIS A CA 1
ATOM 888 C C . HIS A 1 113 ? 24.951 -10.879 -24.196 1.00 80.25 113 HIS A C 1
ATOM 890 O O . HIS A 1 113 ? 26.155 -11.131 -24.150 1.00 80.25 113 HIS A O 1
ATOM 896 N N . PHE A 1 114 ? 24.035 -11.803 -24.496 1.00 84.25 114 PHE A N 1
ATOM 897 C CA . PHE A 1 114 ? 24.346 -13.212 -24.756 1.00 84.25 114 PHE A CA 1
ATOM 898 C C . PHE A 1 114 ? 23.893 -13.702 -26.147 1.00 84.25 114 PHE A C 1
ATOM 900 O O . PHE A 1 114 ? 24.063 -14.887 -26.441 1.00 84.25 114 PHE A O 1
ATOM 907 N N . SER A 1 115 ? 23.329 -12.824 -26.988 1.00 73.06 115 SER A N 1
ATOM 908 C CA . SER A 1 115 ? 23.035 -13.051 -28.416 1.00 73.06 115 SER A CA 1
ATOM 909 C C . SER A 1 115 ? 24.124 -12.478 -29.314 1.00 73.06 115 SER A C 1
ATOM 911 O O . SER A 1 115 ? 24.519 -13.172 -30.273 1.00 73.06 115 SER A O 1
#

Foldseek 3Di:
DVVVVVLVVVVVVLVVVLVVLLVVLLVLQQVLLVVCCVPPVPVCVVLVNAHDDDDDDPNNVSVCCCLQVVVVCPDPDVVSSVSSVVSSVSVVVSVVVSVVSVVVSVVVVVVVVPD

Sequence (115 aa):
MEAEHAIAAAGLAFFVIGGIQLALSVRRGGELCRMFEQRLPDAYAAAEHPRPGYFNSGRRNAYFRFVLQRGYAGLPDPLLVDEFARLRKSELRQLTFLLGGFAAFGVAFLWLHFS